Protein AF-F4RSI6-F1 (afdb_monomer)

Sequence (142 aa):
MLLSEDESVRVTACSVCYGLVCEWSGSRSEWVKAEGEEWEAGLPSSDHADEEEWEVELMSALIEALKREHQSSSEADVAHRLVATIGRLDYLSPYHLSSLRVLTETLNLTQILDEKKRLEALKGKKELLELCDEVKKMCTAS

pLDDT: mean 80.05, std 14.43, range [44.19, 95.06]

InterPro domains:
  IPR011989 Armadillo-like helical [G3DSA:1.25.10.10] (1-138)
  IPR013535 PUL domain [PF08324] (4-127)

Radius of gyration: 15.42 Å; Cα contacts (8 Å, |Δi|>4): 113; chains: 1; bounding box: 44×28×45 Å

Secondary structure (DSSP, 8-state):
-TT-S-HHHHHHHHHHHHHHHHHHTHHHHHHHHTTTS-SSTTPPPGGGHHHHHHHHHHHHHHHHHHHH--S-TTHHHHHHHHHHHHHHHHHT-TTTTTHHHHHHHHTTHHHHHHHHHT-GGGTT-HHHHHHHHHHHHHTT--

Foldseek 3Di:
DCPDPDPVVVQVVLVVLLVVLCVVLVVQVVVVVVPDDDPPPPDDDPVCPVVVVVLLVSLLSLLVSLLPQADDLSVLVSNLSSLVSNQSSLVRDNCVVPSVLVSCVVSVSLVSLVVVCPHPSCVPVVVSNVSSVSSNCSSVPD

Organism: Melampsora larici-populina (strain 98AG31 / pathotype 3-4-7) (NCBI:txid747676)

Nearest PDB structures (foldseek):
  8e7x-assembly1_B  TM=3.492E-01  e=4.866E-01  Cereibacter sphaeroides
  8gji-assembly1_A  TM=3.214E-01  e=2.885E+00  synthetic construct
  8ywa-assembly1_B  TM=3.611E-01  e=5.222E+00  Homo sapiens

Mean predicted aligned error: 7.7 Å

Structure (mmCIF, N/CA/C/O backbone):
data_AF-F4RSI6-F1
#
_entry.id   AF-F4RSI6-F1
#
loop_
_atom_site.group_PDB
_atom_site.id
_atom_site.type_symbol
_atom_site.label_atom_id
_atom_site.l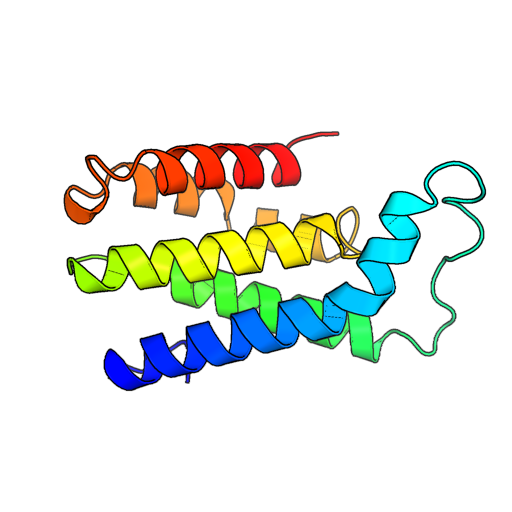abel_alt_id
_atom_site.label_comp_id
_atom_site.label_asym_id
_atom_site.label_entity_id
_atom_site.label_seq_id
_atom_site.pdbx_PDB_ins_code
_atom_site.Cartn_x
_atom_site.Cartn_y
_atom_site.Cartn_z
_atom_site.occupancy
_atom_site.B_iso_or_equiv
_atom_site.auth_seq_id
_atom_site.auth_comp_id
_atom_site.auth_asym_id
_atom_site.auth_atom_id
_atom_site.pdbx_PDB_model_num
ATOM 1 N N . MET A 1 1 ? -14.992 -0.560 -7.348 1.00 72.56 1 MET A N 1
ATOM 2 C CA . MET A 1 1 ? -15.138 -1.633 -6.335 1.00 72.56 1 MET A CA 1
ATOM 3 C C . MET A 1 1 ? -14.325 -1.348 -5.077 1.00 72.56 1 MET A C 1
ATOM 5 O O . MET A 1 1 ? -14.925 -1.349 -4.015 1.00 72.56 1 MET A O 1
ATOM 9 N N . LEU A 1 2 ? -13.027 -1.019 -5.178 1.00 77.62 2 LEU A N 1
ATOM 10 C CA . LEU A 1 2 ? -12.217 -0.574 -4.024 1.00 77.62 2 LEU A CA 1
ATOM 11 C C . LEU A 1 2 ? -12.816 0.634 -3.282 1.00 77.62 2 LEU A C 1
ATOM 13 O O . LEU A 1 2 ? -12.719 0.727 -2.069 1.00 77.62 2 LEU A O 1
ATOM 17 N N . LEU A 1 3 ? -13.496 1.520 -4.012 1.00 82.50 3 LEU A N 1
ATOM 18 C CA . LEU A 1 3 ? -14.166 2.706 -3.468 1.00 82.50 3 LEU A CA 1
ATOM 19 C C . LEU A 1 3 ? -15.660 2.484 -3.161 1.00 82.50 3 LEU A C 1
ATOM 21 O O . LEU A 1 3 ? -16.415 3.451 -3.096 1.00 82.50 3 LEU A O 1
ATOM 25 N N . SER A 1 4 ? -16.117 1.230 -3.067 1.00 83.38 4 SER A N 1
ATOM 26 C CA . SER A 1 4 ? -17.522 0.926 -2.764 1.00 83.38 4 SER A CA 1
ATOM 27 C C . SER A 1 4 ? -17.880 1.347 -1.338 1.00 83.38 4 SER A C 1
ATOM 29 O O . SER A 1 4 ? -17.072 1.203 -0.424 1.00 83.38 4 SER A O 1
ATOM 31 N N . GLU A 1 5 ? -19.104 1.826 -1.130 1.00 80.75 5 GLU A N 1
ATOM 32 C CA . GLU A 1 5 ? -19.630 2.094 0.214 1.00 80.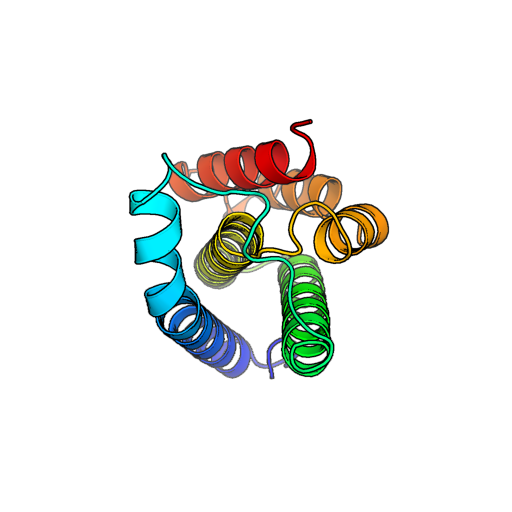75 5 GLU A CA 1
ATOM 33 C C . GLU A 1 5 ? -19.805 0.797 1.021 1.00 80.75 5 GLU A C 1
ATOM 35 O O . GLU A 1 5 ? -19.649 0.799 2.242 1.00 80.75 5 GLU A O 1
ATOM 40 N N . ASP A 1 6 ? -20.041 -0.326 0.334 1.00 82.75 6 ASP A N 1
ATOM 41 C CA . ASP A 1 6 ? -20.198 -1.638 0.954 1.00 82.75 6 ASP A CA 1
ATOM 42 C C . ASP A 1 6 ? -18.839 -2.224 1.367 1.00 82.75 6 ASP A C 1
ATOM 44 O O . ASP A 1 6 ? -17.951 -2.469 0.544 1.00 82.75 6 ASP A O 1
ATOM 48 N N . GLU A 1 7 ? -18.692 -2.468 2.667 1.00 80.31 7 GLU A N 1
ATOM 49 C CA . GLU A 1 7 ? -17.485 -3.020 3.277 1.00 80.31 7 GLU A CA 1
ATOM 50 C C . GLU A 1 7 ? -17.121 -4.403 2.717 1.00 80.31 7 GLU A C 1
ATOM 52 O O . GLU A 1 7 ? -15.958 -4.661 2.407 1.00 80.31 7 GLU A O 1
ATOM 57 N N . SER A 1 8 ? -18.103 -5.285 2.513 1.00 82.56 8 SER A N 1
ATOM 58 C CA . SER A 1 8 ? -17.867 -6.642 2.004 1.00 82.56 8 SER A CA 1
ATOM 59 C C . SER A 1 8 ? -17.334 -6.622 0.568 1.00 82.56 8 SER A C 1
ATOM 61 O O . SER A 1 8 ? -16.443 -7.403 0.206 1.00 82.56 8 SER A O 1
ATOM 63 N N . VAL A 1 9 ? -17.811 -5.664 -0.234 1.00 85.88 9 VAL A N 1
ATOM 64 C CA . VAL A 1 9 ? -17.320 -5.419 -1.593 1.00 85.88 9 VAL A CA 1
ATOM 65 C C . VAL A 1 9 ? -15.896 -4.874 -1.552 1.00 85.88 9 VAL A C 1
ATOM 67 O O . VAL A 1 9 ? -15.058 -5.347 -2.322 1.00 85.88 9 VAL A O 1
ATOM 70 N N . ARG A 1 10 ? -15.582 -3.941 -0.640 1.00 85.19 10 ARG A N 1
ATOM 71 C CA . ARG A 1 10 ? -14.211 -3.425 -0.479 1.00 85.19 10 ARG A CA 1
ATOM 72 C C . ARG A 1 10 ? -13.237 -4.514 -0.050 1.00 85.19 10 ARG A C 1
ATOM 74 O O . ARG A 1 10 ? -12.203 -4.668 -0.693 1.00 85.19 10 ARG A O 1
ATOM 81 N N . VAL A 1 11 ? -13.574 -5.308 0.966 1.00 82.44 11 VAL A N 1
ATOM 82 C CA . VAL A 1 11 ? -12.737 -6.420 1.454 1.00 82.44 11 VAL A CA 1
ATOM 83 C C . VAL A 1 11 ? -12.445 -7.411 0.325 1.00 82.44 11 VAL A C 1
ATOM 85 O O . VAL A 1 11 ? -11.294 -7.809 0.117 1.00 82.44 11 VAL A O 1
ATOM 88 N N . THR A 1 12 ? -13.475 -7.787 -0.436 1.00 86.62 12 THR A N 1
ATOM 89 C CA . THR A 1 12 ? -13.332 -8.712 -1.568 1.00 86.62 12 THR A CA 1
ATOM 90 C C . THR A 1 12 ? -12.456 -8.104 -2.659 1.00 86.62 12 THR A C 1
ATOM 92 O O . THR A 1 12 ? -11.505 -8.743 -3.104 1.00 86.62 12 THR A O 1
ATOM 95 N N . ALA A 1 13 ? -12.706 -6.847 -3.036 1.00 86.56 13 ALA A N 1
ATOM 96 C CA . ALA A 1 13 ? -11.917 -6.140 -4.040 1.00 86.56 13 ALA A CA 1
ATOM 97 C C . ALA A 1 13 ? -10.444 -6.009 -3.631 1.00 86.56 13 ALA A C 1
ATOM 99 O O . ALA A 1 13 ? -9.569 -6.318 -4.432 1.00 86.56 13 ALA A O 1
ATOM 100 N N . CYS A 1 14 ? -10.160 -5.646 -2.377 1.00 84.44 14 CYS A N 1
ATOM 101 C CA . CYS A 1 14 ? -8.793 -5.571 -1.855 1.00 84.44 14 CYS A CA 1
ATOM 102 C C . CYS A 1 14 ? -8.088 -6.927 -1.923 1.00 84.44 14 CYS A C 1
ATOM 104 O O . CYS A 1 14 ? -6.906 -6.996 -2.242 1.00 84.44 14 CYS A O 1
ATOM 106 N N . SER A 1 15 ? -8.815 -8.013 -1.656 1.00 85.25 15 SER A N 1
ATOM 107 C CA . SER A 1 15 ? -8.267 -9.372 -1.721 1.00 85.25 15 SER A CA 1
ATOM 108 C C . SER A 1 15 ? -7.935 -9.785 -3.156 1.00 85.25 15 SER A C 1
ATOM 110 O O . SER A 1 15 ? -6.887 -10.380 -3.392 1.00 85.25 15 SER A O 1
ATOM 112 N N . VAL A 1 16 ? -8.796 -9.428 -4.115 1.00 87.81 16 VAL A N 1
ATOM 113 C CA . VAL A 1 16 ? -8.549 -9.646 -5.547 1.00 87.81 16 VAL A CA 1
ATOM 114 C C . VAL A 1 16 ? -7.357 -8.818 -6.020 1.00 87.81 16 VAL A C 1
ATOM 116 O O . VAL A 1 16 ? -6.478 -9.363 -6.677 1.00 87.81 16 VAL A O 1
ATOM 119 N N . CYS A 1 17 ? -7.281 -7.537 -5.648 1.00 86.62 17 CYS A N 1
ATOM 120 C CA . CYS A 1 17 ? -6.152 -6.672 -5.994 1.00 86.62 17 CYS A CA 1
ATOM 121 C C . CYS A 1 17 ? -4.837 -7.196 -5.412 1.00 86.62 17 CYS A C 1
ATOM 123 O O . CYS A 1 17 ? -3.849 -7.269 -6.134 1.00 86.62 17 CYS A O 1
ATOM 125 N N . TYR A 1 18 ? -4.832 -7.619 -4.145 1.00 84.56 18 TYR A N 1
ATOM 126 C CA . TYR A 1 18 ? -3.656 -8.233 -3.535 1.00 84.56 18 TYR A CA 1
ATOM 127 C C . TYR A 1 18 ? -3.216 -9.476 -4.315 1.00 84.56 18 TYR A C 1
ATOM 129 O O . TYR A 1 18 ? -2.051 -9.575 -4.685 1.00 84.56 18 TYR A O 1
ATOM 137 N N . GLY A 1 19 ? -4.140 -10.395 -4.617 1.00 85.69 19 GLY A N 1
ATOM 138 C CA . GLY A 1 19 ? -3.839 -11.595 -5.403 1.00 85.69 19 GLY A CA 1
ATOM 139 C C . GLY A 1 19 ? -3.310 -11.271 -6.802 1.00 85.69 19 GLY A C 1
ATOM 140 O O . GLY A 1 19 ? -2.303 -11.833 -7.218 1.00 85.69 19 GLY A O 1
ATOM 141 N N . LEU A 1 20 ? -3.928 -10.312 -7.492 1.00 85.62 20 LEU A N 1
ATOM 142 C CA . LEU A 1 20 ? -3.499 -9.867 -8.816 1.00 85.62 20 LEU A CA 1
ATOM 143 C C . LEU A 1 20 ? -2.083 -9.289 -8.791 1.00 85.62 20 LEU A C 1
ATOM 145 O O . LEU A 1 20 ? -1.258 -9.682 -9.607 1.00 85.62 20 LEU A O 1
ATOM 149 N N . VAL A 1 21 ? -1.778 -8.413 -7.829 1.00 85.00 21 VAL A N 1
ATOM 150 C CA . VAL A 1 21 ? -0.421 -7.877 -7.643 1.00 85.00 21 VAL A CA 1
ATOM 151 C C . VAL A 1 21 ? 0.557 -8.993 -7.284 1.00 85.00 21 VAL A C 1
ATOM 153 O O . VAL A 1 21 ? 1.694 -8.970 -7.742 1.00 85.00 21 VAL A O 1
ATOM 156 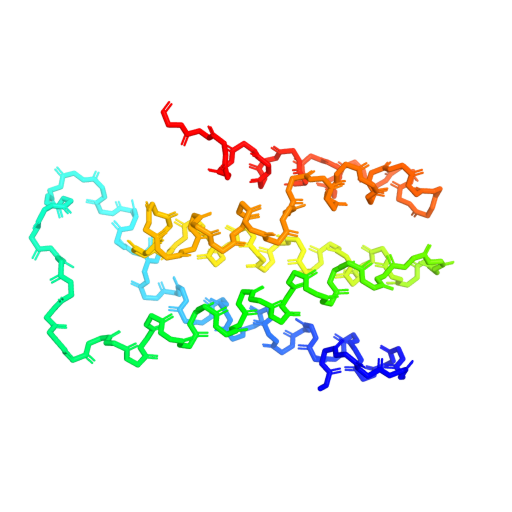N N . CYS A 1 22 ? 0.135 -9.997 -6.509 1.00 81.06 22 CYS A N 1
ATOM 157 C CA . CYS A 1 22 ? 0.993 -11.130 -6.176 1.00 81.06 22 CYS A CA 1
ATOM 158 C C . CYS A 1 22 ? 1.402 -11.949 -7.404 1.00 81.06 22 CYS A C 1
ATOM 160 O O . CYS A 1 22 ? 2.572 -12.317 -7.506 1.00 81.06 22 CYS A O 1
ATOM 162 N N . GLU A 1 23 ? 0.457 -12.215 -8.307 1.00 81.00 23 GLU A N 1
ATOM 163 C CA . GLU A 1 23 ? 0.697 -12.933 -9.563 1.00 81.00 23 GLU A CA 1
ATOM 164 C C . GLU A 1 23 ? 1.498 -12.078 -10.550 1.00 81.00 23 GLU A C 1
ATOM 166 O O . GLU A 1 23 ? 2.518 -12.526 -11.070 1.00 81.00 23 GLU A O 1
ATOM 171 N N . TRP A 1 24 ? 1.099 -10.816 -10.739 1.00 76.44 24 TRP A N 1
ATOM 172 C CA . TRP A 1 24 ? 1.779 -9.858 -11.616 1.00 76.44 24 TRP A CA 1
ATOM 173 C C . TRP A 1 24 ? 3.248 -9.676 -11.234 1.00 76.44 24 TRP A C 1
ATOM 175 O O . TRP A 1 24 ? 4.150 -9.705 -12.069 1.00 76.44 24 TRP A O 1
ATOM 185 N N . SER A 1 25 ? 3.508 -9.556 -9.933 1.00 68.12 25 SER A N 1
ATOM 186 C CA . SER A 1 25 ? 4.856 -9.400 -9.411 1.00 68.12 25 SER A CA 1
ATOM 187 C C . SER A 1 25 ? 5.616 -10.730 -9.290 1.00 68.12 25 SER A C 1
ATOM 189 O O . SER A 1 25 ? 6.790 -10.718 -8.918 1.00 68.12 25 SER A O 1
ATOM 191 N N . GLY A 1 26 ? 4.967 -11.876 -9.531 1.00 62.66 26 GLY A N 1
ATOM 192 C CA . GLY A 1 26 ? 5.563 -13.210 -9.429 1.00 62.66 26 GLY A CA 1
ATOM 193 C C . GLY A 1 26 ? 6.743 -13.363 -10.384 1.00 62.66 26 GLY A C 1
ATOM 194 O O . GLY A 1 26 ? 7.850 -13.667 -9.936 1.00 62.66 26 GLY A O 1
ATOM 195 N N . SER A 1 27 ? 6.536 -12.995 -11.652 1.00 61.62 27 SER A N 1
ATOM 196 C CA . SER A 1 27 ? 7.568 -12.970 -12.701 1.00 61.62 27 SER A CA 1
ATOM 197 C C . SER A 1 27 ? 8.737 -12.028 -12.383 1.00 61.62 27 SER A C 1
ATOM 199 O O . SER A 1 27 ? 9.859 -12.262 -12.815 1.00 61.62 27 SER A O 1
ATOM 201 N N . ARG A 1 28 ? 8.494 -10.971 -11.596 1.00 65.94 28 ARG A N 1
ATOM 202 C CA . ARG A 1 28 ? 9.483 -9.927 -11.270 1.00 65.94 28 ARG A CA 1
ATOM 203 C C . ARG A 1 28 ? 10.252 -10.200 -9.977 1.00 65.94 28 ARG A C 1
ATOM 205 O O . ARG A 1 28 ? 11.363 -9.715 -9.798 1.00 65.94 28 ARG A O 1
ATOM 212 N N . SER A 1 29 ? 9.711 -11.031 -9.084 1.00 58.78 29 SER A N 1
ATOM 213 C CA . SER A 1 29 ? 10.424 -11.469 -7.875 1.00 58.78 29 SER A CA 1
ATOM 214 C C . SER A 1 29 ? 11.676 -12.296 -8.196 1.00 58.78 29 SER A C 1
ATOM 216 O O . SER A 1 29 ? 12.624 -12.325 -7.412 1.00 58.78 29 SER A O 1
ATOM 218 N N . GLU A 1 30 ? 11.690 -12.954 -9.357 1.00 58.88 30 GLU A N 1
ATOM 219 C CA . GLU A 1 30 ? 12.855 -13.662 -9.886 1.00 58.88 30 GLU A CA 1
ATOM 220 C C . GLU A 1 30 ? 13.944 -12.688 -10.358 1.00 58.88 30 GLU A C 1
ATOM 222 O O . GLU A 1 30 ? 15.123 -13.009 -10.245 1.00 58.88 30 GLU A O 1
ATOM 227 N N . TRP A 1 31 ? 13.570 -11.476 -10.787 1.00 55.72 31 TRP A N 1
ATOM 228 C CA . TRP A 1 31 ? 14.494 -10.434 -11.252 1.00 55.72 31 TRP A CA 1
ATOM 229 C C . TRP A 1 31 ? 15.202 -9.749 -10.085 1.00 55.72 31 TRP A C 1
ATOM 231 O O . TRP A 1 31 ? 16.416 -9.587 -10.117 1.00 55.72 31 TRP A O 1
ATOM 241 N N . VAL A 1 32 ? 14.476 -9.455 -9.002 1.00 57.09 32 VAL A N 1
ATOM 242 C CA . VAL A 1 32 ? 15.080 -8.951 -7.753 1.00 57.09 32 VAL A CA 1
ATOM 243 C C . VAL A 1 32 ? 16.027 -9.990 -7.136 1.00 57.09 32 VAL A C 1
ATOM 245 O O . VAL A 1 32 ? 17.070 -9.648 -6.596 1.00 57.09 32 VAL A O 1
ATOM 248 N N . LYS A 1 33 ? 15.729 -11.291 -7.263 1.00 56.41 33 LYS A N 1
ATOM 249 C CA . LYS A 1 33 ? 16.647 -12.364 -6.824 1.00 56.41 33 LYS A CA 1
ATOM 250 C C . LYS A 1 33 ? 17.885 -12.516 -7.710 1.00 56.41 33 LYS A C 1
ATOM 252 O O . LYS A 1 33 ? 18.860 -13.117 -7.264 1.00 56.41 33 LYS A O 1
ATOM 257 N N . ALA A 1 34 ? 17.830 -12.015 -8.940 1.00 56.22 34 ALA A N 1
ATOM 258 C CA . ALA A 1 34 ? 18.937 -12.011 -9.884 1.00 56.22 34 ALA A CA 1
ATOM 259 C C . ALA A 1 34 ? 19.808 -10.743 -9.776 1.00 56.22 34 ALA A C 1
ATOM 261 O O . ALA A 1 34 ? 20.726 -10.599 -10.580 1.00 56.22 34 ALA A O 1
ATOM 262 N N . GLU A 1 35 ? 19.550 -9.855 -8.797 1.00 46.88 35 GLU A N 1
ATOM 263 C CA . GLU A 1 35 ? 20.335 -8.642 -8.515 1.00 46.88 35 GLU A CA 1
ATOM 264 C C . GLU A 1 35 ? 21.844 -8.935 -8.492 1.00 46.88 35 GLU A C 1
ATOM 266 O O . GLU A 1 35 ? 22.414 -9.433 -7.518 1.00 46.88 35 GLU A O 1
ATOM 271 N N . GLY A 1 36 ? 22.488 -8.620 -9.611 1.00 49.19 36 GLY A N 1
ATOM 272 C CA . GLY A 1 36 ? 23.911 -8.816 -9.845 1.00 49.19 36 GLY A CA 1
ATOM 273 C C . GLY A 1 36 ? 24.345 -8.312 -11.216 1.00 49.19 36 GLY A C 1
ATOM 274 O O . GLY A 1 36 ? 25.420 -7.730 -11.327 1.00 49.19 36 GLY A O 1
ATOM 275 N N . GLU A 1 37 ? 23.513 -8.451 -12.249 1.00 44.19 37 GLU A N 1
ATOM 276 C CA . GLU A 1 37 ? 23.878 -8.044 -13.609 1.00 44.19 37 GLU A CA 1
ATOM 277 C C . GLU A 1 37 ? 22.719 -7.277 -14.270 1.00 44.19 37 GLU A C 1
ATOM 279 O O . GLU A 1 37 ? 21.619 -7.792 -14.417 1.00 44.19 37 GLU A O 1
ATOM 284 N N . GLU A 1 38 ? 22.995 -6.022 -14.639 1.00 47.72 38 GLU A N 1
ATOM 285 C CA . GLU A 1 38 ? 22.165 -5.139 -15.475 1.00 47.72 38 GLU A CA 1
ATOM 286 C C . GLU A 1 38 ? 20.847 -4.589 -14.894 1.00 47.72 38 GLU A C 1
ATOM 288 O O . GLU A 1 38 ? 19.753 -4.842 -15.388 1.00 47.72 38 GLU A O 1
ATOM 293 N N . TRP A 1 39 ? 20.971 -3.641 -13.960 1.00 48.81 39 TRP A N 1
ATOM 294 C CA . TRP A 1 39 ? 19.934 -2.619 -13.724 1.00 48.81 39 TRP A CA 1
ATOM 295 C C . TRP A 1 39 ? 19.675 -1.731 -14.968 1.00 48.81 39 TRP A C 1
ATOM 297 O O . TRP A 1 39 ? 18.608 -1.141 -15.102 1.00 48.81 39 TRP A O 1
ATOM 307 N N . GLU A 1 40 ? 20.627 -1.644 -15.909 1.00 45.09 40 GLU A N 1
ATOM 308 C CA . GLU A 1 40 ? 20.558 -0.721 -17.057 1.00 45.09 40 GLU A CA 1
ATOM 309 C C . GLU A 1 40 ? 20.067 -1.339 -18.384 1.00 45.09 40 GLU A C 1
ATOM 311 O O . GLU A 1 40 ? 19.714 -0.586 -19.290 1.00 45.09 40 GLU A O 1
ATOM 316 N N . ALA A 1 41 ? 19.984 -2.670 -18.533 1.00 44.94 41 ALA A N 1
ATOM 317 C CA . ALA A 1 41 ? 19.624 -3.290 -19.823 1.00 44.94 41 ALA A CA 1
ATOM 318 C C . ALA A 1 41 ? 18.125 -3.596 -20.004 1.00 44.94 41 ALA A C 1
ATOM 320 O O . ALA A 1 41 ? 17.702 -3.987 -21.091 1.00 44.94 41 ALA A O 1
ATOM 321 N N . GLY A 1 42 ? 17.315 -3.401 -18.960 1.00 47.03 42 GLY A N 1
ATOM 322 C CA . GLY A 1 42 ? 15.884 -3.716 -18.947 1.00 47.03 42 GLY A CA 1
ATOM 323 C C . GLY A 1 42 ? 14.958 -2.504 -19.027 1.00 47.03 42 GLY A C 1
ATOM 324 O O . GLY A 1 42 ? 13.801 -2.618 -18.629 1.00 47.03 42 GLY A O 1
ATOM 325 N N . LEU A 1 43 ? 15.440 -1.337 -19.477 1.00 51.06 43 LEU A N 1
ATOM 326 C CA . LEU A 1 43 ? 14.552 -0.191 -19.676 1.00 51.06 43 LEU A CA 1
ATOM 327 C C . LEU A 1 43 ? 13.461 -0.566 -20.691 1.00 51.06 43 LEU A C 1
ATOM 329 O O . LEU A 1 43 ? 13.787 -1.044 -21.784 1.00 51.06 43 LEU A O 1
ATOM 333 N N . PRO A 1 44 ? 12.179 -0.366 -20.347 1.00 47.72 44 PRO A N 1
ATOM 334 C CA . PRO A 1 44 ? 11.085 -0.817 -21.177 1.00 47.72 44 PRO A CA 1
ATOM 335 C C . PRO A 1 44 ? 11.151 -0.148 -22.549 1.00 47.72 44 PRO A C 1
ATOM 337 O O . PRO A 1 44 ? 11.178 1.077 -22.680 1.00 47.72 44 PRO A O 1
ATOM 340 N N . SER A 1 45 ? 11.167 -0.975 -23.593 1.00 51.50 45 SER A N 1
ATOM 341 C CA . SER A 1 45 ? 10.831 -0.528 -24.943 1.00 51.50 45 SER A CA 1
ATOM 342 C C . SER A 1 45 ? 9.412 0.067 -24.962 1.00 51.50 45 SER A C 1
ATOM 344 O O . SER A 1 45 ? 8.615 -0.195 -24.063 1.00 51.50 45 SER A O 1
ATOM 346 N N . SER A 1 46 ? 9.079 0.866 -25.977 1.00 52.91 46 SER A N 1
ATOM 347 C CA . SER A 1 46 ? 7.812 1.615 -26.093 1.00 52.91 46 SER A CA 1
ATOM 348 C C . SER A 1 46 ? 6.513 0.790 -25.992 1.00 52.91 46 SER A C 1
ATOM 350 O O . SER A 1 46 ? 5.441 1.384 -25.985 1.00 52.91 46 SER A O 1
ATOM 352 N N . ASP A 1 47 ? 6.598 -0.540 -25.909 1.00 54.56 47 ASP A N 1
ATOM 353 C CA . ASP A 1 47 ? 5.476 -1.472 -25.733 1.00 54.56 47 ASP A CA 1
ATOM 354 C C . ASP A 1 47 ? 5.014 -1.651 -24.268 1.00 54.56 47 ASP A C 1
ATOM 356 O O . ASP A 1 47 ? 4.005 -2.310 -24.042 1.00 54.56 47 ASP A O 1
ATOM 360 N N . HIS A 1 48 ? 5.685 -1.064 -23.264 1.00 64.06 48 HIS A N 1
ATOM 361 C CA . HIS A 1 48 ? 5.270 -1.186 -21.847 1.00 64.06 48 HIS A CA 1
ATOM 362 C C . HIS A 1 48 ? 4.553 0.050 -21.276 1.00 64.06 48 HIS A C 1
ATOM 364 O O . HIS A 1 48 ? 4.332 0.123 -20.067 1.00 64.06 48 HIS A O 1
ATOM 370 N N . ALA A 1 49 ? 4.165 1.013 -22.120 1.00 67.88 49 ALA A N 1
ATOM 371 C CA . ALA A 1 49 ? 3.385 2.176 -21.681 1.00 67.88 49 ALA A CA 1
ATOM 372 C C . ALA A 1 49 ? 2.059 1.757 -21.015 1.00 67.88 49 ALA A C 1
ATOM 374 O O . ALA A 1 49 ? 1.674 2.330 -19.999 1.00 67.88 49 ALA A O 1
ATOM 375 N N . ASP A 1 50 ? 1.428 0.696 -21.527 1.00 77.56 50 ASP A N 1
ATOM 376 C CA . ASP A 1 50 ? 0.198 0.130 -20.967 1.00 77.56 50 ASP A CA 1
ATOM 377 C C . ASP A 1 50 ? 0.427 -0.484 -19.569 1.00 77.56 50 ASP A C 1
ATOM 379 O O . ASP A 1 50 ? -0.459 -0.448 -18.715 1.00 77.56 50 ASP A O 1
ATOM 383 N N . GLU A 1 51 ? 1.621 -1.035 -19.303 1.00 81.00 51 GLU A N 1
ATOM 384 C CA . GLU A 1 51 ? 1.973 -1.564 -17.977 1.00 81.00 51 GLU A CA 1
ATOM 385 C C . GLU A 1 51 ? 2.203 -0.437 -16.969 1.00 81.00 51 GLU A C 1
ATOM 387 O O . GLU A 1 51 ? 1.742 -0.527 -15.832 1.00 81.00 51 GLU A O 1
ATOM 392 N N . GLU A 1 52 ? 2.901 0.625 -17.380 1.00 84.56 52 GLU A N 1
ATOM 393 C CA . GLU A 1 52 ? 3.115 1.807 -16.543 1.00 84.56 52 GLU A CA 1
ATOM 394 C C . GLU A 1 52 ? 1.787 2.490 -16.199 1.00 84.56 52 GLU A C 1
ATOM 396 O O . GLU A 1 52 ? 1.531 2.789 -15.030 1.00 84.56 52 GLU A O 1
ATOM 401 N N . GLU A 1 53 ? 0.917 2.688 -17.194 1.00 88.50 53 GLU A N 1
ATOM 402 C CA . GLU A 1 53 ? -0.416 3.261 -17.002 1.00 88.50 53 GLU A CA 1
ATOM 403 C C . GLU A 1 53 ? -1.242 2.409 -16.033 1.00 88.50 53 GLU A C 1
ATOM 405 O O . GLU A 1 53 ? -1.786 2.936 -15.061 1.00 88.50 53 GLU A O 1
ATOM 410 N N . TRP A 1 54 ? -1.255 1.085 -16.217 1.00 88.38 54 TRP A N 1
ATOM 411 C CA . TRP A 1 54 ? -1.965 0.172 -15.323 1.00 88.38 54 TRP A CA 1
ATOM 412 C C . TRP A 1 54 ? -1.460 0.242 -13.873 1.00 88.38 54 TRP A C 1
ATOM 414 O O . TRP A 1 54 ? -2.265 0.265 -12.937 1.00 88.38 54 TRP A O 1
ATOM 424 N N . GLU A 1 55 ? -0.143 0.307 -13.655 1.00 89.75 55 GLU A N 1
ATOM 425 C CA . GLU A 1 55 ? 0.429 0.421 -12.308 1.00 89.75 55 GLU A CA 1
ATOM 426 C C . GLU A 1 55 ? 0.110 1.767 -11.656 1.00 89.75 55 GLU A C 1
ATOM 428 O O . GLU A 1 55 ? -0.223 1.803 -10.469 1.00 89.75 55 GLU A O 1
ATOM 433 N N . VAL A 1 56 ? 0.152 2.862 -12.420 1.00 91.81 56 VAL A N 1
ATOM 434 C CA . VAL A 1 56 ? -0.228 4.204 -11.953 1.00 91.81 56 VAL A CA 1
ATOM 435 C C . VAL A 1 56 ? -1.707 4.242 -11.567 1.00 91.81 56 VAL A C 1
ATOM 437 O O . VAL A 1 56 ? -2.052 4.708 -10.475 1.00 91.81 56 VAL A O 1
ATOM 440 N N . GLU A 1 57 ? -2.589 3.716 -12.416 1.00 92.25 57 GLU A N 1
ATOM 441 C CA . GLU A 1 57 ? -4.023 3.635 -12.142 1.00 92.25 57 GLU A CA 1
ATOM 442 C C . GLU A 1 57 ? -4.303 2.796 -10.893 1.00 92.25 57 GLU A C 1
ATOM 444 O O . GLU A 1 57 ? -5.009 3.247 -9.982 1.00 92.25 57 GLU A O 1
ATOM 449 N N . LEU A 1 58 ? -3.706 1.605 -10.800 1.00 91.31 58 LEU A N 1
ATOM 450 C CA . LEU A 1 58 ? -3.886 0.713 -9.661 1.00 91.31 58 LEU A CA 1
ATOM 451 C C . LEU A 1 58 ? -3.351 1.336 -8.368 1.00 91.31 58 LEU A C 1
ATOM 453 O O . LEU A 1 58 ? -4.059 1.344 -7.359 1.00 91.31 58 LEU A O 1
ATOM 457 N N . MET A 1 59 ? -2.140 1.897 -8.391 1.00 93.25 59 MET A N 1
ATOM 458 C CA . MET A 1 59 ? -1.539 2.574 -7.242 1.00 93.25 59 MET A CA 1
ATOM 459 C C . MET A 1 59 ? -2.418 3.740 -6.776 1.00 93.25 59 MET A C 1
ATOM 461 O O . MET A 1 59 ? -2.699 3.864 -5.583 1.00 93.25 59 MET A O 1
ATOM 465 N N . SER A 1 60 ? -2.933 4.555 -7.702 1.00 94.00 60 SER A N 1
ATOM 466 C CA . SER A 1 60 ? -3.818 5.676 -7.363 1.00 94.00 60 SER A CA 1
ATOM 467 C C . SER A 1 60 ? -5.109 5.204 -6.679 1.00 94.00 60 SER A C 1
ATOM 469 O O . SER A 1 60 ? -5.515 5.759 -5.653 1.00 94.00 60 SER A O 1
ATOM 471 N N . ALA A 1 61 ? -5.712 4.121 -7.182 1.00 92.44 61 ALA A N 1
ATOM 472 C CA . ALA A 1 61 ? -6.918 3.536 -6.614 1.00 92.44 61 ALA A CA 1
ATOM 473 C C . ALA A 1 61 ? -6.668 2.934 -5.224 1.00 92.44 61 ALA A C 1
ATOM 475 O O . ALA A 1 61 ? -7.516 3.072 -4.340 1.00 92.44 61 ALA A O 1
ATOM 476 N N . LEU A 1 62 ? -5.512 2.295 -5.011 1.00 93.50 62 LEU A N 1
ATOM 477 C CA . LEU A 1 62 ? -5.113 1.734 -3.718 1.00 93.50 62 LEU A CA 1
ATOM 478 C C . LEU A 1 62 ? -4.866 2.828 -2.673 1.00 93.50 62 LEU A C 1
ATOM 480 O O . LEU A 1 62 ? -5.329 2.694 -1.540 1.00 93.50 62 LEU A O 1
ATOM 484 N N . ILE A 1 63 ? -4.182 3.916 -3.043 1.00 94.38 63 ILE A N 1
ATOM 485 C CA . ILE A 1 63 ? -3.916 5.044 -2.137 1.00 94.38 63 ILE A CA 1
ATOM 486 C C . ILE A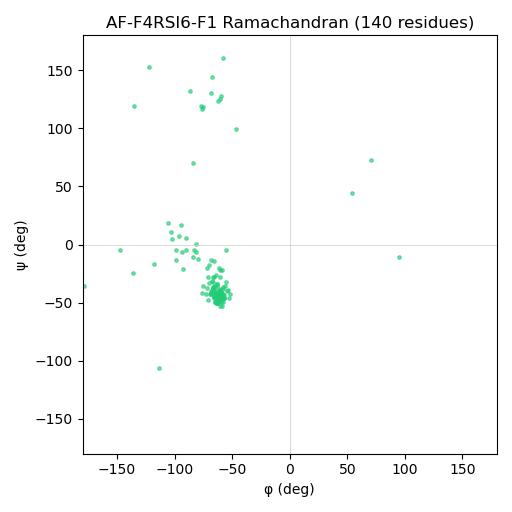 1 63 ? -5.225 5.733 -1.742 1.00 94.38 63 ILE A C 1
ATOM 488 O O . ILE A 1 63 ? -5.450 5.999 -0.560 1.00 94.38 63 ILE A O 1
ATOM 492 N N . GLU A 1 64 ? -6.118 5.978 -2.701 1.00 92.62 64 GLU A N 1
ATOM 493 C CA . GLU A 1 64 ? -7.423 6.583 -2.420 1.00 92.62 64 GLU A CA 1
ATOM 494 C C . GLU A 1 64 ? -8.315 5.653 -1.582 1.00 92.62 64 GLU A C 1
ATOM 496 O O . GLU A 1 64 ? -9.003 6.117 -0.671 1.00 92.62 64 GLU A O 1
ATOM 501 N N . ALA A 1 65 ? -8.275 4.338 -1.825 1.00 90.50 65 ALA A N 1
ATOM 502 C CA . ALA A 1 65 ? -8.971 3.364 -0.988 1.00 90.50 65 ALA A CA 1
ATOM 503 C C . ALA A 1 65 ? -8.430 3.385 0.445 1.00 90.50 65 ALA A C 1
ATOM 505 O O . ALA A 1 65 ? -9.205 3.541 1.385 1.00 90.50 65 ALA A O 1
ATOM 506 N N . LEU A 1 66 ? -7.103 3.335 0.615 1.00 91.19 66 LEU A N 1
ATOM 507 C CA . LEU A 1 66 ? -6.464 3.410 1.927 1.00 91.19 66 LEU A CA 1
ATOM 508 C C . LEU A 1 66 ? -6.869 4.693 2.643 1.00 91.19 66 LEU A C 1
ATOM 510 O O . LEU A 1 66 ? -7.247 4.648 3.811 1.00 91.19 66 LEU A O 1
ATOM 514 N N . LYS A 1 67 ? -6.841 5.833 1.947 1.00 90.88 67 LYS A N 1
ATOM 515 C CA . LYS A 1 67 ? -7.228 7.130 2.500 1.00 90.88 67 LYS A CA 1
ATOM 516 C C . LYS A 1 67 ? -8.624 7.099 3.113 1.00 90.88 67 LYS A C 1
ATOM 518 O O . LYS A 1 67 ? -8.757 7.657 4.194 1.00 90.88 67 LYS A O 1
ATOM 523 N N . ARG A 1 68 ? -9.595 6.402 2.517 1.00 86.94 68 ARG A N 1
ATOM 524 C CA . ARG A 1 68 ? -11.000 6.354 2.967 1.00 86.94 68 ARG A CA 1
ATOM 525 C C . ARG A 1 68 ? -11.295 5.422 4.147 1.00 86.94 68 ARG A C 1
ATOM 527 O O . ARG A 1 68 ? -12.370 5.534 4.726 1.00 86.94 68 ARG A O 1
ATOM 534 N N . GLU A 1 69 ? -10.379 4.536 4.530 1.00 82.56 69 GLU A N 1
ATOM 535 C CA . GLU A 1 69 ? -10.583 3.625 5.672 1.00 82.56 69 GLU A CA 1
ATOM 536 C C . GLU A 1 69 ? -10.413 4.381 7.005 1.00 82.56 69 GLU A C 1
ATOM 538 O O . GLU A 1 69 ? -9.326 4.893 7.275 1.00 82.56 69 GLU A O 1
ATOM 543 N N . HIS A 1 70 ? -11.435 4.512 7.854 1.00 69.75 70 HIS A N 1
ATOM 544 C CA . HIS A 1 70 ? -11.377 5.474 8.967 1.00 69.75 70 HIS A CA 1
ATOM 545 C C . HIS A 1 70 ? -11.869 4.995 10.345 1.00 69.75 70 HIS A C 1
ATOM 547 O O . HIS A 1 70 ? -11.480 5.628 11.328 1.00 69.75 70 HIS A O 1
ATOM 553 N N . GLN A 1 71 ? -12.746 3.995 10.484 1.00 60.19 71 GLN A N 1
ATOM 554 C CA . GLN A 1 71 ? -13.571 3.844 11.692 1.00 60.19 71 GLN A CA 1
ATOM 555 C C . GLN A 1 71 ? -13.957 2.421 12.166 1.00 60.19 71 GLN A C 1
ATOM 557 O O . GLN A 1 71 ? -14.518 2.335 13.258 1.00 60.19 71 GLN A O 1
ATOM 562 N N . SER A 1 72 ? -13.647 1.309 11.482 1.00 61.19 72 SER A N 1
ATOM 563 C CA . SER A 1 72 ? -14.069 -0.047 11.928 1.00 61.19 72 SER A CA 1
ATOM 564 C C . SER A 1 72 ? -12.915 -1.042 12.148 1.00 61.19 72 SER A C 1
ATOM 566 O O . SER A 1 72 ? -11.844 -0.947 11.559 1.00 61.19 72 SER A O 1
ATOM 568 N N . SER A 1 73 ? -13.110 -2.026 13.035 1.00 59.16 73 SER A N 1
ATOM 569 C CA . SER A 1 73 ? -12.115 -3.070 13.345 1.00 59.16 73 SER A CA 1
ATOM 570 C C . SER A 1 73 ? -11.829 -4.003 12.162 1.00 59.16 73 SER A C 1
ATOM 572 O O . SER A 1 73 ? -10.713 -4.508 12.040 1.00 59.16 73 SER A O 1
ATOM 574 N N . SER A 1 74 ? -12.807 -4.188 11.272 1.00 64.38 74 SER A N 1
ATOM 575 C CA . SER A 1 74 ? -12.654 -4.888 9.988 1.00 64.38 74 SER A CA 1
ATOM 576 C C . SER A 1 74 ? -11.746 -4.121 9.014 1.00 64.38 74 SER A C 1
ATOM 578 O O . SER A 1 74 ? -10.957 -4.709 8.271 1.00 64.38 74 SER A O 1
ATOM 580 N N . GLU A 1 75 ? -11.744 -2.789 9.101 1.00 70.31 75 GLU A N 1
ATOM 581 C CA . GLU A 1 75 ? -10.927 -1.920 8.250 1.00 70.31 75 GLU A CA 1
ATOM 582 C C . GLU A 1 75 ? -9.436 -2.027 8.573 1.00 70.31 75 GLU A C 1
ATOM 584 O O . GLU A 1 75 ? -8.603 -1.684 7.744 1.00 70.31 75 GLU A O 1
ATOM 589 N N . ALA A 1 76 ? -9.063 -2.553 9.743 1.00 77.69 76 ALA A N 1
ATOM 590 C CA . ALA A 1 76 ? -7.662 -2.805 10.067 1.00 77.69 76 ALA A CA 1
ATOM 591 C C . ALA A 1 76 ? -7.054 -3.905 9.182 1.00 77.69 76 ALA A C 1
ATOM 593 O O . ALA A 1 76 ? -5.891 -3.811 8.787 1.00 77.69 76 ALA A O 1
ATOM 594 N N . ASP A 1 77 ? -7.830 -4.943 8.859 1.00 79.75 77 ASP A N 1
ATOM 595 C CA . ASP A 1 77 ? -7.381 -6.013 7.962 1.00 79.75 77 ASP A CA 1
ATOM 596 C C . ASP A 1 77 ? -7.379 -5.540 6.505 1.00 79.75 77 ASP A C 1
ATOM 598 O O . ASP A 1 77 ? -6.473 -5.885 5.742 1.00 79.75 77 ASP A O 1
ATOM 602 N N . VAL A 1 78 ? -8.349 -4.698 6.133 1.00 83.81 78 VAL A N 1
ATOM 603 C CA . VAL A 1 78 ? -8.390 -4.022 4.828 1.00 83.81 78 VAL A CA 1
ATOM 604 C C . VAL A 1 78 ? -7.182 -3.104 4.662 1.00 83.81 78 VAL A C 1
ATOM 606 O O . VAL A 1 78 ? -6.453 -3.235 3.683 1.00 83.81 78 VAL A O 1
ATOM 609 N N . ALA A 1 79 ? -6.910 -2.239 5.640 1.00 87.19 79 ALA A N 1
ATOM 610 C CA . ALA A 1 79 ? -5.758 -1.349 5.649 1.00 87.19 79 ALA A CA 1
ATOM 611 C C . ALA A 1 79 ? -4.449 -2.138 5.553 1.00 87.19 79 ALA A C 1
ATOM 613 O O . ALA A 1 79 ? -3.588 -1.776 4.760 1.00 87.19 79 ALA A O 1
ATOM 614 N N . HIS A 1 80 ? -4.313 -3.253 6.278 1.00 87.50 80 HIS A N 1
ATOM 615 C CA . HIS A 1 80 ? -3.127 -4.100 6.164 1.00 87.50 80 HIS A CA 1
ATOM 616 C C . HIS A 1 80 ? -2.939 -4.671 4.762 1.00 87.50 80 HIS A C 1
ATOM 618 O O . HIS A 1 80 ? -1.843 -4.581 4.212 1.00 87.50 80 HIS A O 1
ATOM 624 N N . ARG A 1 81 ? -4.004 -5.181 4.138 1.00 88.44 81 ARG A N 1
ATOM 625 C CA . ARG A 1 81 ? -3.936 -5.668 2.752 1.00 88.44 81 ARG A CA 1
ATOM 626 C C . ARG A 1 81 ? -3.613 -4.548 1.773 1.00 88.44 81 ARG A C 1
ATOM 628 O O . ARG A 1 81 ? -2.794 -4.757 0.885 1.00 88.44 81 ARG A O 1
ATOM 635 N N . LEU A 1 82 ? -4.213 -3.372 1.936 1.00 91.25 82 LEU A N 1
ATOM 636 C CA . LEU A 1 82 ? -3.953 -2.213 1.083 1.00 91.25 82 LEU A CA 1
ATOM 637 C C . LEU A 1 82 ? -2.500 -1.753 1.198 1.00 91.25 82 LEU A C 1
ATOM 639 O O . LEU A 1 82 ? -1.829 -1.643 0.178 1.00 91.25 82 LEU A O 1
ATOM 643 N N . VAL A 1 83 ? -1.986 -1.564 2.416 1.00 93.25 83 VAL A N 1
ATOM 644 C CA . VAL A 1 83 ? -0.591 -1.158 2.643 1.00 93.25 83 VAL A CA 1
ATOM 645 C C . VAL A 1 83 ? 0.378 -2.222 2.117 1.00 93.25 83 VAL A C 1
ATOM 647 O O . VAL A 1 83 ? 1.346 -1.873 1.449 1.00 93.25 83 VAL A O 1
ATOM 650 N N . ALA A 1 84 ? 0.098 -3.512 2.326 1.00 91.31 84 ALA A N 1
ATOM 651 C CA . ALA A 1 84 ? 0.921 -4.594 1.781 1.00 91.31 84 ALA A CA 1
ATOM 652 C C . ALA A 1 84 ? 0.910 -4.620 0.247 1.00 91.31 84 ALA A C 1
ATOM 654 O O . ALA A 1 84 ? 1.946 -4.845 -0.374 1.00 91.31 84 ALA A O 1
ATOM 655 N N . THR A 1 85 ? -0.250 -4.374 -0.367 1.00 92.12 85 THR A N 1
ATOM 656 C CA . THR A 1 85 ? -0.387 -4.310 -1.828 1.00 92.12 85 THR A CA 1
ATOM 657 C C . THR A 1 85 ? 0.386 -3.120 -2.388 1.00 92.12 85 THR A C 1
ATOM 659 O O . THR A 1 85 ? 1.138 -3.296 -3.338 1.00 92.12 85 THR A O 1
ATOM 662 N N . ILE A 1 86 ? 0.254 -1.942 -1.768 1.00 93.44 86 ILE A N 1
ATOM 663 C CA . ILE A 1 86 ? 0.991 -0.725 -2.134 1.00 93.44 86 ILE A CA 1
ATOM 664 C C . ILE A 1 86 ? 2.495 -0.970 -2.028 1.00 93.44 86 ILE A C 1
ATOM 666 O O . ILE A 1 86 ? 3.206 -0.771 -3.004 1.00 93.44 86 ILE A O 1
ATOM 670 N N . GLY A 1 87 ? 2.972 -1.460 -0.881 1.00 91.38 87 GLY A N 1
ATOM 671 C CA . GLY A 1 87 ? 4.395 -1.713 -0.666 1.00 91.38 87 GLY A CA 1
ATOM 672 C C . GLY A 1 87 ? 4.975 -2.717 -1.654 1.00 91.38 87 GLY A C 1
ATOM 673 O O . GLY A 1 87 ? 6.062 -2.510 -2.178 1.00 91.38 87 GLY A O 1
ATOM 674 N N . ARG A 1 88 ? 4.234 -3.788 -1.954 1.00 89.50 88 ARG A N 1
ATOM 675 C CA . ARG A 1 88 ? 4.663 -4.796 -2.926 1.00 89.50 88 ARG A CA 1
ATOM 676 C C . ARG A 1 88 ? 4.676 -4.263 -4.357 1.00 89.50 88 ARG A C 1
ATOM 678 O O . ARG A 1 88 ? 5.600 -4.588 -5.096 1.00 89.50 88 ARG A O 1
ATOM 685 N N . LEU A 1 89 ? 3.655 -3.496 -4.739 1.00 89.31 89 LEU A N 1
ATOM 686 C CA . LEU A 1 89 ? 3.570 -2.876 -6.059 1.00 89.31 89 LEU A CA 1
ATOM 687 C C . LEU A 1 89 ? 4.724 -1.892 -6.257 1.00 89.31 89 LEU A C 1
ATOM 689 O O . LEU A 1 89 ? 5.406 -1.967 -7.268 1.00 89.31 89 LEU A O 1
ATOM 693 N N . ASP A 1 90 ? 4.978 -1.043 -5.264 1.00 88.56 90 ASP A N 1
ATOM 694 C CA . ASP A 1 90 ? 6.053 -0.053 -5.282 1.00 88.56 90 ASP A CA 1
ATOM 695 C C . ASP A 1 90 ? 7.437 -0.722 -5.349 1.00 88.56 90 ASP A C 1
ATOM 697 O O . ASP A 1 90 ? 8.214 -0.445 -6.253 1.00 88.56 90 ASP A O 1
ATOM 701 N N . TYR A 1 91 ? 7.713 -1.691 -4.470 1.00 85.75 91 TYR A N 1
ATOM 702 C CA . TYR A 1 91 ? 9.011 -2.374 -4.396 1.00 85.75 91 TYR A CA 1
ATOM 703 C C . TYR A 1 91 ? 9.378 -3.173 -5.658 1.00 85.75 91 TYR A C 1
ATOM 705 O O . TYR A 1 91 ? 10.551 -3.291 -5.999 1.00 85.75 91 TYR A O 1
ATOM 713 N N . LEU A 1 92 ? 8.390 -3.763 -6.339 1.00 84.38 92 LEU A N 1
ATOM 714 C CA . LEU A 1 92 ? 8.610 -4.636 -7.503 1.00 84.38 92 LEU A CA 1
ATOM 715 C C . LEU A 1 92 ? 8.336 -3.939 -8.842 1.00 84.38 92 LEU A C 1
ATOM 717 O O . LEU A 1 92 ? 8.362 -4.592 -9.893 1.00 84.38 92 LEU A O 1
ATOM 721 N N . SER A 1 93 ? 8.035 -2.641 -8.818 1.00 83.12 93 SER A N 1
ATOM 722 C CA . SER A 1 93 ? 7.805 -1.858 -10.024 1.00 83.12 93 SER A CA 1
ATOM 723 C C . SER A 1 93 ? 9.124 -1.314 -10.581 1.00 83.12 93 SER A C 1
ATOM 725 O O . SER A 1 93 ? 9.885 -0.684 -9.843 1.00 83.12 93 SER A O 1
ATOM 727 N N . PRO A 1 94 ? 9.383 -1.449 -11.895 1.00 81.69 94 PRO A N 1
ATOM 728 C CA . PRO A 1 94 ? 10.489 -0.737 -12.540 1.00 81.69 94 PRO A CA 1
ATOM 729 C C . PRO A 1 94 ? 10.269 0.789 -12.551 1.00 81.69 94 PRO A C 1
ATOM 731 O O . PRO A 1 94 ? 11.208 1.550 -12.775 1.00 81.69 94 PRO A O 1
ATOM 734 N N . TYR A 1 95 ? 9.044 1.246 -12.278 1.00 82.19 95 TYR A N 1
ATOM 735 C CA . TYR A 1 95 ? 8.642 2.651 -12.266 1.00 82.19 95 TYR A CA 1
ATOM 736 C C . TYR A 1 95 ? 8.673 3.275 -10.861 1.00 82.19 95 TYR A C 1
ATOM 738 O O . TYR A 1 95 ? 8.243 4.420 -10.682 1.00 82.19 95 TYR A O 1
ATOM 746 N N . HIS A 1 96 ? 9.199 2.550 -9.863 1.00 79.50 96 HIS A N 1
ATOM 747 C CA . HIS A 1 96 ? 9.310 2.996 -8.470 1.00 79.50 96 HIS A CA 1
ATOM 748 C C . HIS A 1 96 ? 9.993 4.362 -8.334 1.00 79.50 96 HIS A C 1
ATOM 750 O O . HIS A 1 96 ? 9.524 5.215 -7.589 1.00 79.50 96 HIS A O 1
ATOM 756 N N . LEU A 1 97 ? 11.074 4.597 -9.089 1.00 82.81 97 LEU A N 1
ATOM 757 C CA . LEU A 1 97 ? 11.838 5.851 -9.051 1.00 82.81 97 LEU A CA 1
ATOM 758 C C . LEU A 1 97 ? 11.341 6.918 -10.044 1.00 82.81 97 LEU A C 1
ATOM 760 O O . LEU A 1 97 ? 11.855 8.037 -10.029 1.00 82.81 97 LEU A O 1
ATOM 764 N N . SER A 1 98 ? 10.356 6.599 -10.891 1.00 86.56 98 SER A N 1
ATOM 765 C CA . SER A 1 98 ? 9.790 7.503 -11.901 1.00 86.56 98 SER A CA 1
ATOM 766 C C . SER A 1 98 ? 8.330 7.855 -11.583 1.00 86.56 98 SER A C 1
ATOM 768 O O . SER A 1 98 ? 8.067 8.647 -10.674 1.00 86.56 98 SER A O 1
ATOM 770 N N . SER A 1 99 ? 7.370 7.294 -12.317 1.00 87.81 99 SER A N 1
ATOM 771 C CA . SER A 1 99 ? 5.958 7.675 -12.263 1.00 87.81 99 SER A CA 1
ATOM 772 C C . SER A 1 99 ? 5.304 7.335 -10.927 1.00 87.81 99 SER A C 1
ATOM 774 O O . SER A 1 99 ? 4.528 8.143 -10.409 1.00 87.81 99 SER A O 1
ATOM 776 N N . LEU A 1 100 ? 5.663 6.207 -10.302 1.00 88.75 100 LEU A N 1
ATOM 777 C CA . LEU A 1 100 ? 5.124 5.855 -8.984 1.00 88.75 100 LEU A CA 1
ATOM 778 C C . LEU A 1 100 ? 5.671 6.763 -7.876 1.00 88.75 100 LEU A C 1
ATOM 780 O O . LEU A 1 100 ? 4.923 7.125 -6.964 1.00 88.75 100 LEU A O 1
ATOM 784 N N . ARG A 1 101 ? 6.922 7.230 -7.983 1.00 89.62 101 ARG A N 1
ATOM 785 C CA . ARG A 1 101 ? 7.485 8.222 -7.052 1.00 89.62 101 ARG A CA 1
ATOM 786 C C . ARG A 1 101 ? 6.693 9.520 -7.082 1.00 89.62 101 ARG A C 1
ATOM 788 O O . ARG A 1 101 ? 6.213 9.989 -6.054 1.00 89.62 101 ARG A O 1
ATOM 795 N N . VAL A 1 102 ? 6.501 10.071 -8.280 1.00 91.38 102 VAL A N 1
ATOM 796 C CA . VAL A 1 102 ? 5.748 11.319 -8.469 1.00 91.38 102 VAL A CA 1
ATOM 797 C C . VAL A 1 102 ? 4.314 11.163 -7.961 1.00 91.38 102 VAL A C 1
ATOM 799 O O . VAL A 1 102 ? 3.786 12.061 -7.298 1.00 91.38 102 VAL A O 1
ATOM 802 N N . LEU A 1 103 ? 3.682 10.017 -8.225 1.00 93.12 103 LEU A N 1
ATOM 803 C CA . LEU A 1 103 ? 2.321 9.733 -7.784 1.00 93.12 103 LEU A CA 1
ATOM 804 C C . LEU A 1 103 ? 2.205 9.648 -6.254 1.00 93.12 103 LEU A C 1
ATOM 806 O O . LEU A 1 103 ? 1.318 10.278 -5.676 1.00 93.12 103 LEU A O 1
ATOM 810 N N . THR A 1 104 ? 3.081 8.886 -5.594 1.00 92.69 104 THR A N 1
ATOM 811 C CA . THR A 1 104 ? 3.045 8.688 -4.133 1.00 92.69 104 THR A CA 1
ATOM 812 C C . THR A 1 104 ? 3.322 9.986 -3.372 1.00 92.69 104 THR A C 1
ATOM 814 O O . THR A 1 104 ? 2.665 10.248 -2.358 1.00 92.69 104 THR A O 1
ATOM 817 N N . GLU A 1 105 ? 4.214 10.836 -3.889 1.00 93.25 105 GLU A N 1
ATOM 818 C CA . GLU A 1 105 ? 4.447 12.195 -3.388 1.00 93.25 105 GLU A CA 1
ATOM 819 C C . GLU A 1 105 ? 3.212 13.084 -3.593 1.00 93.25 105 GLU A C 1
ATOM 821 O O . GLU A 1 105 ? 2.725 13.699 -2.644 1.00 93.25 105 GLU A O 1
ATOM 826 N N . THR A 1 106 ? 2.643 13.100 -4.803 1.00 95.06 106 THR A N 1
ATOM 827 C CA . THR A 1 106 ? 1.476 13.936 -5.144 1.00 95.06 106 THR A CA 1
ATOM 828 C C . THR A 1 106 ? 0.248 13.584 -4.305 1.00 95.06 106 THR A C 1
ATOM 830 O O . THR A 1 106 ? -0.465 14.467 -3.820 1.00 95.06 106 THR A O 1
ATOM 833 N N . LEU A 1 107 ? -0.002 12.292 -4.097 1.00 94.56 107 LEU A N 1
ATOM 834 C CA . LEU A 1 107 ? -1.119 11.810 -3.286 1.00 94.56 107 LEU A CA 1
ATOM 835 C C . LEU A 1 107 ? -0.825 11.836 -1.778 1.00 94.56 107 LEU A C 1
ATOM 837 O O . LEU A 1 107 ? -1.706 11.498 -0.988 1.00 94.56 107 LEU A O 1
ATOM 841 N N . ASN A 1 108 ? 0.364 12.290 -1.366 1.00 94.12 108 ASN A N 1
ATOM 842 C CA . ASN A 1 108 ? 0.798 12.392 0.028 1.00 94.12 108 ASN A CA 1
ATOM 843 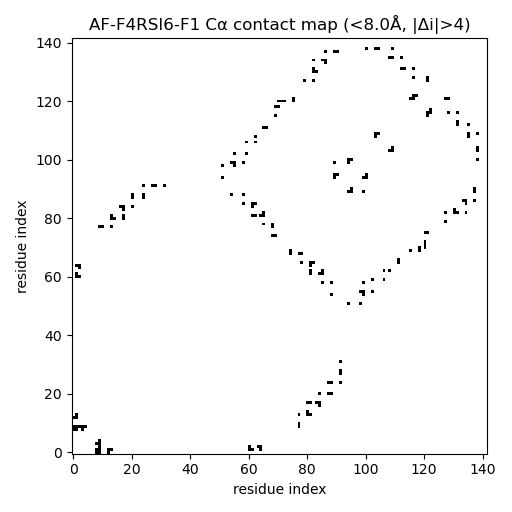C C . ASN A 1 108 ? 0.676 11.063 0.793 1.00 94.12 108 ASN A C 1
ATOM 845 O O . ASN A 1 108 ? 0.219 11.029 1.940 1.00 94.12 108 ASN A O 1
ATOM 849 N N . LEU A 1 109 ? 1.101 9.956 0.173 1.00 94.56 109 LEU A N 1
ATOM 850 C CA . LEU A 1 109 ? 1.012 8.619 0.772 1.00 94.56 109 LEU A CA 1
ATOM 851 C C . LEU A 1 109 ? 1.675 8.562 2.159 1.00 94.56 109 LEU A C 1
ATOM 853 O O . LEU A 1 109 ? 1.124 7.980 3.090 1.00 94.56 109 LEU A O 1
ATOM 857 N N . THR A 1 110 ? 2.819 9.224 2.335 1.00 93.88 110 THR A N 1
ATOM 858 C CA . THR A 1 110 ? 3.538 9.268 3.618 1.00 93.88 110 THR A CA 1
ATOM 859 C C . THR A 1 110 ? 2.706 9.896 4.741 1.00 93.88 110 THR A C 1
ATOM 861 O O . THR A 1 110 ? 2.704 9.382 5.862 1.00 93.88 110 THR A O 1
ATOM 864 N N . GLN A 1 111 ? 1.952 10.958 4.443 1.00 94.00 111 GLN A N 1
ATOM 865 C CA . GLN A 1 111 ? 1.032 11.583 5.391 1.00 94.00 111 GLN A CA 1
ATOM 866 C C . GLN A 1 111 ? -0.165 10.672 5.680 1.00 94.00 111 GLN A C 1
ATOM 868 O O . GLN A 1 111 ? -0.542 10.519 6.842 1.00 94.00 111 GLN A O 1
ATOM 873 N N . ILE A 1 112 ? -0.734 10.033 4.651 1.00 93.69 112 ILE A N 1
ATOM 874 C CA . ILE A 1 112 ? -1.851 9.090 4.813 1.00 93.69 112 ILE A CA 1
ATOM 875 C C . ILE A 1 112 ? -1.446 7.962 5.769 1.00 93.69 112 ILE A C 1
ATOM 877 O O . ILE A 1 112 ? -2.188 7.658 6.702 1.00 93.69 112 ILE A O 1
ATOM 881 N N . LEU A 1 113 ? -0.256 7.378 5.597 1.00 92.88 113 LEU A N 1
ATOM 882 C CA . LEU A 1 113 ? 0.264 6.329 6.480 1.00 92.88 113 LEU A CA 1
ATOM 883 C C . LEU A 1 113 ? 0.409 6.820 7.929 1.00 92.88 113 LEU A C 1
ATOM 885 O O . LEU A 1 113 ? -0.029 6.131 8.852 1.00 92.88 113 LEU A O 1
ATOM 889 N N . ASP A 1 114 ? 0.944 8.026 8.145 1.00 92.62 114 ASP A N 1
ATOM 890 C CA . ASP A 1 114 ? 1.052 8.622 9.485 1.00 92.62 114 ASP A CA 1
ATOM 891 C C . ASP A 1 114 ? -0.321 8.835 10.142 1.00 92.62 114 ASP A C 1
ATOM 893 O O . ASP A 1 114 ? -0.481 8.610 11.345 1.00 92.62 114 ASP A O 1
ATOM 897 N N . GLU A 1 115 ? -1.323 9.247 9.366 1.00 90.62 115 GLU A N 1
ATOM 898 C CA . GLU A 1 115 ? -2.701 9.390 9.833 1.00 90.62 115 GLU A CA 1
ATOM 899 C C . GLU A 1 115 ? -3.311 8.035 10.207 1.00 90.62 115 GLU A C 1
ATOM 901 O O . GLU A 1 115 ? -3.923 7.925 11.272 1.00 90.62 115 GLU A O 1
ATOM 906 N N . LYS A 1 116 ? -3.084 6.979 9.410 1.00 87.62 116 LYS A N 1
ATOM 907 C CA . LYS A 1 116 ? -3.569 5.626 9.735 1.00 87.62 116 LYS A CA 1
ATOM 908 C C . LYS A 1 116 ? -2.984 5.109 11.035 1.00 87.62 116 LYS A C 1
ATOM 910 O O . LYS A 1 116 ? -3.732 4.627 11.879 1.00 87.62 116 LYS A O 1
ATOM 915 N N . LYS A 1 117 ? -1.681 5.282 11.265 1.00 88.56 117 LYS A N 1
ATOM 916 C CA . LYS A 1 117 ? -1.018 4.835 12.505 1.00 88.56 117 LYS A CA 1
ATOM 917 C C . LYS A 1 117 ? -1.605 5.460 13.777 1.00 88.56 117 LYS A C 1
ATOM 919 O O . LYS A 1 117 ? -1.427 4.906 14.859 1.00 88.56 117 LYS A O 1
ATOM 924 N N . ARG A 1 118 ? -2.286 6.607 13.671 1.00 87.06 118 ARG A N 1
ATOM 925 C CA . ARG A 1 118 ? -2.937 7.289 14.803 1.00 87.06 118 ARG A CA 1
ATOM 926 C C . ARG A 1 118 ? -4.335 6.754 15.113 1.00 87.06 118 ARG A C 1
ATOM 928 O O . ARG A 1 118 ? -4.883 7.112 16.152 1.00 87.06 118 ARG A O 1
ATOM 935 N N . LEU A 1 119 ? -4.916 5.920 14.250 1.00 84.44 119 LEU A N 1
ATOM 936 C CA . LEU A 1 119 ? -6.245 5.358 14.467 1.00 84.44 119 LEU A CA 1
ATOM 937 C C . LEU A 1 119 ? -6.234 4.369 15.639 1.00 84.44 119 LEU A C 1
ATOM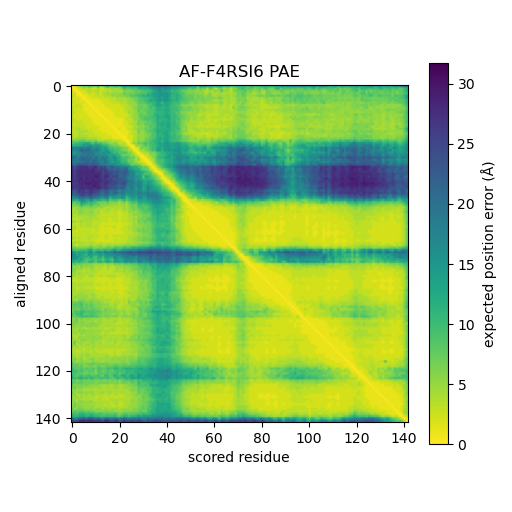 939 O O . LEU A 1 119 ? -5.435 3.434 15.683 1.00 84.44 119 LEU A O 1
ATOM 943 N N . GLU A 1 120 ? -7.183 4.537 16.563 1.00 79.19 120 GLU A N 1
ATOM 944 C CA . GLU A 1 120 ? -7.366 3.644 17.717 1.00 79.19 120 GLU A CA 1
ATOM 945 C C . GLU A 1 120 ? -7.570 2.183 17.289 1.00 79.19 120 GLU A C 1
ATOM 947 O O . GLU A 1 120 ? -7.044 1.277 17.928 1.00 79.19 120 GLU A O 1
ATOM 952 N N . ALA A 1 121 ? -8.262 1.957 16.167 1.00 78.00 121 ALA A N 1
ATOM 953 C CA . ALA A 1 121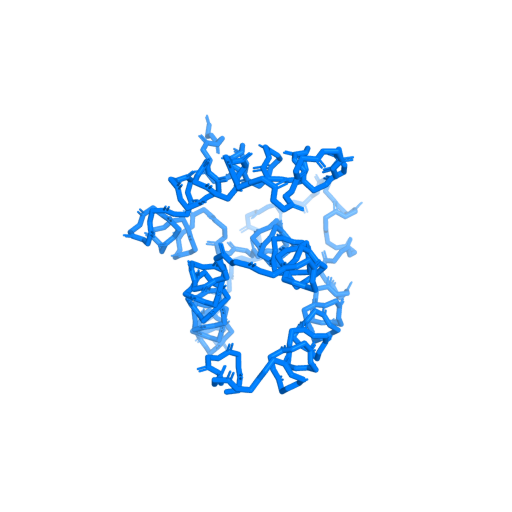 ? -8.513 0.627 15.610 1.00 78.00 121 ALA A CA 1
ATOM 954 C C . ALA A 1 121 ? -7.231 -0.132 15.213 1.00 78.00 121 ALA A C 1
ATOM 956 O O . ALA A 1 121 ? -7.254 -1.358 15.108 1.00 78.00 121 ALA A O 1
ATOM 957 N N . LEU A 1 122 ? -6.113 0.575 15.002 1.00 78.12 122 LEU A N 1
ATOM 958 C CA . LEU A 1 122 ? -4.824 -0.025 14.643 1.00 78.12 122 LEU A CA 1
ATOM 959 C C . LEU A 1 122 ? -3.890 -0.180 15.851 1.00 78.12 122 LEU A C 1
ATOM 961 O O . LEU A 1 122 ? -2.815 -0.776 15.728 1.00 78.12 122 LEU A O 1
ATOM 965 N N . LYS A 1 123 ? -4.280 0.309 17.039 1.00 77.62 123 LYS A N 1
ATOM 966 C CA . LYS A 1 123 ? -3.478 0.136 18.254 1.00 77.62 123 LYS A CA 1
ATOM 967 C C . LYS A 1 123 ? -3.352 -1.347 18.592 1.00 77.62 123 LYS A C 1
ATOM 969 O O . LYS A 1 123 ? -4.338 -2.054 18.763 1.00 77.62 123 LYS A O 1
ATOM 974 N N . GLY A 1 124 ? -2.110 -1.813 18.701 1.00 79.75 124 GLY A N 1
ATOM 975 C CA . GLY A 1 124 ? -1.783 -3.215 18.975 1.00 79.75 124 GLY A CA 1
ATOM 976 C C . GLY A 1 124 ? -1.513 -4.065 17.730 1.00 79.75 124 GLY A C 1
ATOM 977 O O . GLY A 1 124 ? -0.956 -5.152 17.869 1.00 79.75 124 GLY A O 1
ATOM 978 N N . LYS A 1 125 ? -1.798 -3.573 16.514 1.00 85.62 125 LYS A N 1
ATOM 979 C CA . LYS A 1 125 ? -1.437 -4.257 15.259 1.00 85.62 125 LYS A CA 1
ATOM 980 C C . LYS A 1 125 ? -0.000 -3.928 14.852 1.00 85.62 125 LYS A C 1
ATOM 982 O O . LYS A 1 125 ? 0.237 -3.190 13.902 1.00 85.62 125 LYS A O 1
ATOM 987 N N . LYS A 1 126 ? 0.962 -4.458 15.611 1.00 89.19 126 LYS A N 1
ATOM 988 C CA . LYS A 1 126 ? 2.394 -4.153 15.454 1.00 89.19 126 LYS A CA 1
ATOM 989 C C . LYS A 1 126 ? 2.897 -4.351 14.016 1.00 89.19 126 LYS A C 1
ATOM 991 O O . LYS A 1 126 ? 3.523 -3.444 13.487 1.00 89.19 126 LYS A O 1
ATOM 996 N N . GLU A 1 127 ? 2.545 -5.470 13.386 1.00 89.50 127 GLU A N 1
ATOM 997 C CA . GLU A 1 127 ? 2.956 -5.813 12.013 1.00 89.50 127 GLU A CA 1
ATOM 998 C C . GLU A 1 127 ? 2.504 -4.762 10.989 1.00 89.50 127 GLU A C 1
ATOM 1000 O O . GLU A 1 127 ? 3.288 -4.322 10.157 1.00 89.50 127 GLU A O 1
ATOM 1005 N N . LEU A 1 128 ? 1.262 -4.278 11.099 1.00 89.06 128 LEU A N 1
ATOM 1006 C CA . LEU A 1 128 ? 0.747 -3.212 10.237 1.00 89.06 128 LEU A CA 1
ATOM 1007 C C . LEU A 1 128 ? 1.492 -1.890 10.456 1.00 89.06 128 LEU A C 1
ATOM 1009 O O . LEU A 1 128 ? 1.792 -1.181 9.501 1.00 89.06 128 LEU A O 1
ATOM 1013 N N . LEU A 1 129 ? 1.789 -1.542 11.709 1.00 91.44 129 LEU A N 1
ATOM 1014 C CA . LEU A 1 129 ? 2.513 -0.308 12.017 1.00 91.44 129 LEU A CA 1
ATOM 1015 C C . LEU A 1 129 ? 3.947 -0.340 11.471 1.00 91.44 129 LEU A C 1
ATOM 1017 O O . LEU A 1 129 ? 4.405 0.678 10.954 1.00 91.44 129 LEU A O 1
ATOM 1021 N N . GLU A 1 130 ? 4.619 -1.489 11.569 1.00 93.56 130 GLU A N 1
ATOM 1022 C CA . GLU A 1 130 ? 5.954 -1.722 11.003 1.00 93.56 130 GLU A CA 1
ATOM 1023 C C . GLU A 1 130 ? 5.920 -1.667 9.474 1.00 93.56 130 GLU A C 1
ATOM 1025 O O . GLU A 1 130 ? 6.718 -0.952 8.872 1.00 93.56 130 GLU A O 1
ATOM 1030 N N . LEU A 1 131 ? 4.928 -2.307 8.853 1.00 92.69 131 LEU A N 1
ATOM 1031 C CA . LEU A 1 131 ? 4.737 -2.268 7.407 1.00 92.69 131 LEU A CA 1
ATOM 1032 C C . LEU A 1 131 ? 4.496 -0.838 6.895 1.00 92.69 131 LEU A C 1
ATOM 1034 O O . LEU A 1 131 ? 5.081 -0.436 5.893 1.00 92.69 131 LEU A O 1
ATOM 1038 N N . CYS A 1 132 ? 3.688 -0.032 7.592 1.00 93.25 132 CYS A N 1
ATOM 1039 C CA . CYS A 1 132 ? 3.519 1.383 7.252 1.00 93.25 132 CYS A CA 1
ATOM 1040 C C . CYS A 1 132 ? 4.855 2.148 7.277 1.00 93.25 132 CYS A C 1
ATOM 1042 O O . CYS A 1 132 ? 5.076 3.016 6.434 1.00 93.25 132 CYS A O 1
ATOM 1044 N N . ASP A 1 133 ? 5.742 1.844 8.229 1.00 93.81 133 ASP A N 1
ATOM 1045 C CA . ASP A 1 133 ? 7.064 2.473 8.314 1.00 93.81 133 ASP A CA 1
ATOM 1046 C C . ASP A 1 133 ? 8.007 2.007 7.202 1.00 93.81 133 ASP A C 1
ATOM 1048 O O . ASP A 1 133 ? 8.780 2.812 6.683 1.00 93.81 133 ASP A O 1
ATOM 1052 N N . GLU A 1 134 ? 7.947 0.735 6.814 1.00 92.69 134 GLU A N 1
ATOM 1053 C CA . GLU A 1 134 ? 8.703 0.196 5.679 1.00 92.6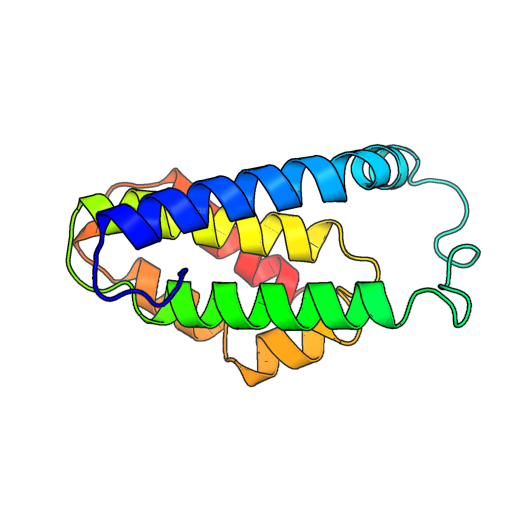9 134 GLU A CA 1
ATOM 1054 C C . GLU A 1 134 ? 8.269 0.838 4.362 1.00 92.69 134 GLU A C 1
ATOM 1056 O O . GLU A 1 134 ? 9.111 1.382 3.649 1.00 92.69 134 GLU A O 1
ATOM 1061 N N . VAL A 1 135 ? 6.962 0.882 4.082 1.00 92.62 135 VAL A N 1
ATOM 1062 C CA . VAL A 1 135 ? 6.425 1.536 2.877 1.00 92.62 135 VAL A CA 1
ATOM 1063 C C . VAL A 1 135 ? 6.804 3.011 2.839 1.00 92.62 135 VAL A C 1
ATOM 1065 O O . VAL A 1 135 ? 7.276 3.507 1.822 1.00 92.62 135 VAL A O 1
ATOM 1068 N N . LYS A 1 136 ? 6.707 3.713 3.971 1.00 92.50 136 LYS A N 1
ATOM 1069 C CA . LYS A 1 136 ? 7.128 5.115 4.058 1.00 92.50 136 LYS A CA 1
ATOM 1070 C C . LYS A 1 136 ? 8.616 5.301 3.750 1.00 92.50 136 LYS A C 1
ATOM 1072 O O . LYS A 1 136 ? 8.985 6.281 3.102 1.00 92.50 136 LYS A O 1
ATOM 1077 N N . LYS A 1 137 ? 9.478 4.393 4.220 1.00 89.88 137 LYS A N 1
ATOM 1078 C CA . LYS A 1 137 ? 10.912 4.428 3.902 1.00 89.88 137 LYS A CA 1
ATOM 1079 C C . LYS A 1 137 ? 11.145 4.218 2.414 1.00 89.88 137 LYS A C 1
ATOM 1081 O O . LYS A 1 137 ? 11.921 4.975 1.857 1.00 89.88 137 LYS A O 1
ATOM 1086 N N . MET A 1 138 ? 10.454 3.281 1.769 1.00 86.06 138 MET A N 1
ATOM 10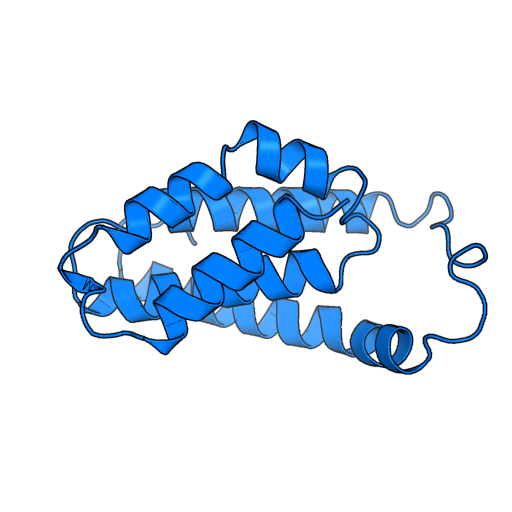87 C CA . MET A 1 138 ? 10.587 3.066 0.321 1.00 86.06 138 MET A CA 1
ATOM 1088 C C . MET A 1 138 ? 10.227 4.327 -0.471 1.00 86.06 138 MET A C 1
ATOM 1090 O O . MET A 1 138 ? 11.012 4.769 -1.298 1.00 86.06 138 MET A O 1
ATOM 1094 N N . CYS A 1 139 ? 9.136 5.011 -0.116 1.00 81.62 139 CYS A N 1
ATOM 1095 C CA . CYS A 1 139 ? 8.757 6.257 -0.790 1.00 81.62 139 CYS A CA 1
ATOM 1096 C C . CYS A 1 139 ? 9.709 7.446 -0.522 1.00 81.62 139 CYS A C 1
ATOM 1098 O O . CYS A 1 139 ? 9.583 8.479 -1.172 1.00 81.62 139 CYS A O 1
ATOM 1100 N N . THR A 1 140 ? 10.612 7.356 0.464 1.00 76.25 140 THR A N 1
ATOM 1101 C CA . THR A 1 140 ? 11.505 8.463 0.874 1.00 76.25 140 THR A CA 1
ATOM 1102 C C . THR A 1 140 ? 12.993 8.168 0.703 1.00 76.25 140 THR A C 1
ATOM 1104 O O . THR A 1 140 ? 13.793 9.103 0.727 1.00 76.25 140 THR A O 1
ATOM 1107 N N . ALA A 1 141 ? 13.381 6.903 0.546 1.00 59.16 141 ALA A N 1
ATOM 1108 C CA . ALA A 1 141 ? 14.764 6.486 0.401 1.00 59.16 141 ALA A CA 1
ATOM 1109 C C . ALA A 1 141 ? 15.264 6.819 -1.011 1.00 59.16 141 ALA A C 1
ATOM 1111 O O . ALA A 1 141 ? 14.744 6.355 -2.023 1.00 59.16 141 ALA A O 1
ATOM 1112 N N . SER A 1 142 ? 16.277 7.675 -1.061 1.00 45.22 142 SER A N 1
ATOM 1113 C CA . SER A 1 142 ? 17.121 7.988 -2.214 1.00 45.22 142 SER A CA 1
ATOM 1114 C C . SER A 1 142 ? 18.544 8.140 -1.700 1.00 45.22 142 SER A C 1
ATOM 1116 O O . SER A 1 142 ? 18.699 8.759 -0.620 1.00 45.22 142 SER A O 1
#

Solvent-accessible surface area (backbone atoms only — not comparable to full-atom values): 8153 Å² total; per-residue (Å²): 92,57,80,43,91,49,63,71,51,23,51,52,37,50,51,50,50,38,51,50,52,53,58,67,41,48,75,43,55,58,52,66,73,52,73,84,73,65,93,76,77,69,70,75,59,91,85,43,57,67,56,54,52,51,50,50,54,50,50,52,52,43,53,53,34,48,64,70,60,84,87,50,72,70,45,42,59,45,45,40,46,39,52,51,37,50,39,50,52,45,75,66,36,95,41,38,87,47,66,48,39,55,47,42,61,73,70,37,45,62,59,48,46,57,57,52,70,67,36,73,69,44,66,86,46,59,68,50,53,51,49,47,52,51,41,42,44,62,79,65,68,126